Protein AF-T0B2E3-F1 (afdb_monomer)

Radius of gyration: 26.99 Å; Cα contacts (8 Å, |Δi|>4): 73; chains: 1; bounding box: 63×22×61 Å

InterPro domains:
  IPR029063 S-adenosyl-L-methionine-dependent methyltransferase superfamily [SSF53335] (3-55)

pLDDT: mean 73.97, std 11.71, range [43.81, 90.06]

Secondary structure (DSSP, 8-state):
-EEE--TT--HHHHHHTT----TTTPPPSSPTT---SS---EEEPPP-S--S-SS-TTTTSPP-------------S-SSTTTT--PPP-

Organism: NCBI:txid1348657

Foldseek 3Di:
DFKDQDDQAFPVNVVRRPPDDDPVGDDDPPDPRGPGPDHPIDDDDDDDPPPDDPDDPCPPVPDPDPDDPPDDPPPDPDPDPPPPPDDDDD

Solvent-accessible surface area (backbone atoms only — not comparable to full-atom values): 6227 Å² total; per-residue (Å²): 55,28,39,44,54,47,97,74,41,29,69,51,40,57,72,37,40,87,44,80,32,53,89,89,70,49,77,68,82,79,52,96,69,50,80,45,96,70,76,72,61,46,78,46,76,65,81,74,86,70,87,58,76,94,59,65,89,61,74,77,56,77,74,87,63,96,66,71,87,74,74,81,79,78,85,60,97,54,99,47,98,67,64,80,67,76,72,85,81,130

Structure (mmCIF, N/CA/C/O backbone):
data_AF-T0B2E3-F1
#
_entry.id   AF-T0B2E3-F1
#
loop_
_atom_site.group_PDB
_atom_site.id
_atom_site.type_symbol
_atom_site.label_atom_id
_atom_site.label_alt_id
_atom_site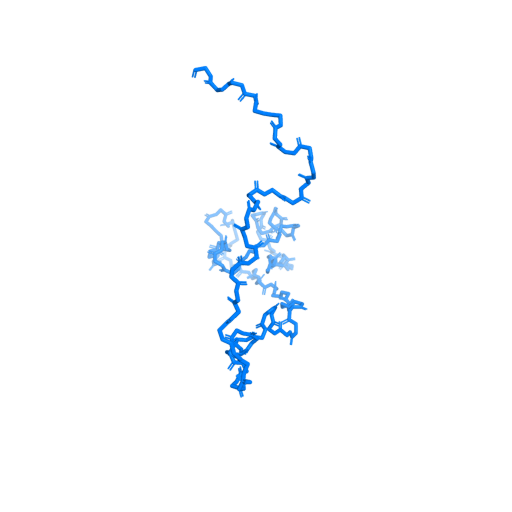.label_comp_id
_atom_site.label_asym_id
_atom_site.label_entity_id
_atom_site.label_seq_id
_atom_site.pdbx_PDB_ins_code
_atom_site.Cartn_x
_atom_site.Cartn_y
_atom_site.Cartn_z
_atom_site.occupancy
_atom_site.B_iso_or_equiv
_atom_site.auth_seq_id
_atom_site.auth_comp_id
_atom_site.auth_asym_id
_atom_site.auth_atom_id
_atom_site.pdbx_PDB_model_num
ATOM 1 N N . MET A 1 1 ? 1.813 -0.945 -4.690 1.00 85.69 1 MET A N 1
ATOM 2 C CA . MET A 1 1 ? 0.499 -1.013 -4.012 1.00 85.69 1 MET A CA 1
ATOM 3 C C . MET A 1 1 ? 0.543 -0.192 -2.732 1.00 85.69 1 MET A C 1
ATOM 5 O O . MET A 1 1 ? 1.635 0.060 -2.243 1.00 85.69 1 MET A O 1
ATOM 9 N N . VAL A 1 2 ? -0.600 0.271 -2.235 1.00 90.06 2 VAL A N 1
ATOM 10 C CA . VAL A 1 2 ? -0.761 1.039 -0.982 1.00 90.06 2 VAL A CA 1
ATOM 11 C C . VAL A 1 2 ? -1.920 0.431 -0.196 1.00 90.06 2 VAL A C 1
ATOM 13 O O . VAL A 1 2 ? -2.851 -0.098 -0.801 1.00 90.06 2 VAL A O 1
ATOM 16 N N . VAL A 1 3 ? -1.856 0.477 1.135 1.00 89.00 3 VAL A N 1
ATOM 17 C CA . VAL A 1 3 ? -2.981 0.094 2.000 1.00 89.00 3 VAL A CA 1
ATOM 18 C C . VAL A 1 3 ? -3.999 1.234 2.025 1.00 89.00 3 VAL A C 1
ATOM 20 O O . VAL A 1 3 ? -3.659 2.347 2.407 1.00 89.00 3 VAL A O 1
ATOM 23 N N . GLU A 1 4 ? -5.253 0.974 1.669 1.00 88.06 4 GLU A N 1
ATOM 24 C CA . GLU A 1 4 ? -6.339 1.944 1.817 1.00 88.06 4 GLU A CA 1
ATOM 25 C C . GLU A 1 4 ? -7.067 1.751 3.149 1.00 88.06 4 GLU A C 1
ATOM 27 O O . GLU A 1 4 ? -7.664 0.704 3.429 1.00 88.06 4 GLU A O 1
ATOM 32 N N . ALA A 1 5 ? -7.035 2.798 3.969 1.00 83.44 5 ALA A N 1
ATOM 33 C CA . ALA A 1 5 ? -7.766 2.877 5.222 1.00 83.44 5 ALA A CA 1
ATOM 34 C C . ALA A 1 5 ? -9.194 3.403 4.969 1.00 83.44 5 ALA A C 1
ATOM 36 O O . ALA A 1 5 ? -9.400 4.606 4.834 1.00 83.44 5 ALA A O 1
ATOM 37 N N . ARG A 1 6 ? -10.181 2.499 4.897 1.00 79.44 6 ARG A N 1
ATOM 38 C CA . ARG A 1 6 ? -11.619 2.832 4.815 1.00 79.44 6 ARG A CA 1
ATOM 39 C C . ARG A 1 6 ? -12.216 3.227 6.176 1.00 79.44 6 ARG A C 1
ATOM 41 O O . ARG A 1 6 ? -11.537 3.172 7.202 1.00 79.44 6 ARG A O 1
ATOM 48 N N . ASP A 1 7 ? -13.494 3.602 6.201 1.00 73.38 7 ASP A N 1
ATOM 49 C CA . ASP A 1 7 ? -14.224 3.885 7.442 1.00 73.38 7 ASP A CA 1
ATOM 50 C C . ASP A 1 7 ? -14.178 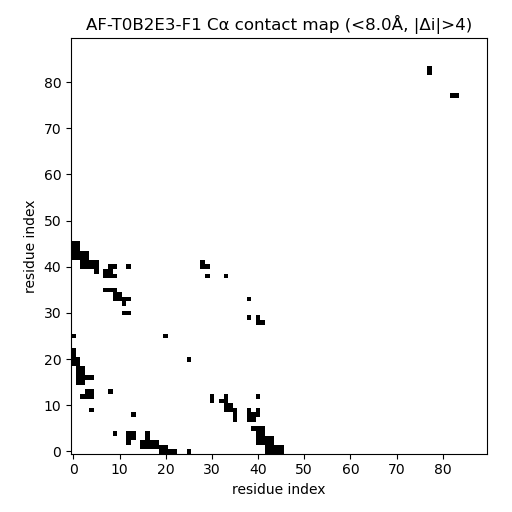2.670 8.384 1.00 73.38 7 ASP A C 1
ATOM 52 O O . ASP A 1 7 ? -14.581 1.565 8.025 1.00 73.38 7 ASP A O 1
ATOM 56 N N . GLY A 1 8 ? -13.607 2.860 9.579 1.00 76.75 8 GLY A N 1
ATOM 57 C CA . GLY A 1 8 ? -13.325 1.776 10.532 1.00 76.75 8 GLY A CA 1
ATOM 58 C C . GLY A 1 8 ? -11.951 1.102 10.382 1.00 76.75 8 GLY A C 1
ATOM 59 O O . GLY A 1 8 ? -11.687 0.100 11.043 1.00 76.75 8 GLY A O 1
ATOM 60 N N . ALA A 1 9 ? -11.052 1.633 9.548 1.00 77.12 9 ALA A N 1
ATOM 61 C CA . ALA A 1 9 ? -9.704 1.092 9.395 1.00 77.12 9 ALA A CA 1
ATOM 62 C C . ALA A 1 9 ? -8.883 1.159 10.688 1.00 77.12 9 ALA A C 1
ATOM 64 O O . ALA A 1 9 ? -8.887 2.167 11.408 1.00 77.12 9 ALA A O 1
ATOM 65 N N . CYS A 1 10 ? -8.128 0.085 10.930 1.00 84.88 10 CYS A N 1
ATOM 66 C CA . CYS A 1 10 ? -7.263 -0.042 12.091 1.00 84.88 10 CYS A CA 1
ATOM 67 C C . CYS A 1 10 ? -6.116 0.975 12.058 1.00 84.88 10 CYS A C 1
ATOM 69 O O . CYS A 1 10 ? -5.684 1.438 10.998 1.00 84.88 10 CYS A O 1
ATOM 71 N N . GLU A 1 11 ? -5.586 1.302 13.236 1.00 85.81 11 GLU A N 1
ATOM 72 C CA . GLU A 1 11 ? -4.484 2.260 13.377 1.00 85.81 11 GLU A CA 1
ATOM 73 C C . GLU A 1 11 ? -3.261 1.846 12.545 1.00 85.81 11 GLU A C 1
ATOM 75 O O . GLU A 1 11 ? -2.613 2.677 11.910 1.00 85.81 11 GLU A O 1
ATOM 80 N N . ALA A 1 12 ? -2.996 0.541 12.478 1.00 86.19 12 ALA A N 1
ATOM 81 C CA . ALA A 1 12 ? -1.942 -0.020 11.653 1.00 86.19 12 ALA A CA 1
ATOM 82 C C . ALA A 1 12 ? -2.107 0.341 10.171 1.00 86.19 12 ALA A C 1
ATOM 84 O O . ALA A 1 12 ? -1.156 0.807 9.556 1.00 86.19 12 ALA A O 1
ATOM 85 N N . ALA A 1 13 ? -3.307 0.190 9.605 1.00 87.38 13 ALA A N 1
ATOM 86 C CA . ALA A 1 13 ? -3.560 0.525 8.206 1.00 87.38 13 ALA A CA 1
ATOM 87 C C . ALA A 1 13 ? -3.414 2.029 7.945 1.00 87.38 13 ALA A C 1
ATOM 89 O O . ALA A 1 13 ? -2.846 2.410 6.927 1.00 87.38 13 ALA A O 1
ATOM 90 N N . ARG A 1 14 ? -3.832 2.882 8.891 1.00 86.94 14 ARG A N 1
ATOM 91 C CA . ARG A 1 14 ? -3.642 4.341 8.798 1.00 86.94 14 ARG A CA 1
ATOM 92 C C . ARG A 1 14 ? -2.166 4.732 8.751 1.00 86.94 14 ARG A C 1
ATOM 94 O O . ARG A 1 14 ? -1.802 5.604 7.977 1.00 86.94 14 ARG A O 1
ATOM 101 N N . LYS A 1 15 ? -1.309 4.056 9.523 1.00 88.00 15 LYS A N 1
ATOM 102 C CA . LYS A 1 15 ? 0.149 4.278 9.490 1.00 88.00 15 LYS A CA 1
ATOM 103 C C . LYS A 1 15 ? 0.789 3.844 8.170 1.00 88.00 15 LYS A C 1
ATOM 105 O O . LYS A 1 15 ? 1.794 4.417 7.769 1.00 88.00 15 LYS A O 1
ATOM 110 N N . LEU A 1 16 ? 0.234 2.825 7.510 1.00 87.81 16 LEU A N 1
ATOM 111 C CA . LEU A 1 16 ? 0.746 2.325 6.231 1.00 87.81 16 LEU A CA 1
ATOM 112 C C . LEU A 1 16 ? 0.124 3.021 5.007 1.00 87.81 16 LEU A C 1
ATOM 114 O O . LEU A 1 16 ? 0.585 2.775 3.894 1.00 87.81 16 LEU A O 1
ATOM 118 N N . ALA A 1 17 ? -0.894 3.871 5.189 1.00 85.62 17 ALA A N 1
ATOM 119 C CA . ALA A 1 17 ? -1.648 4.478 4.091 1.00 85.62 17 ALA A CA 1
ATOM 120 C C . ALA A 1 17 ? -0.797 5.389 3.189 1.00 85.62 17 ALA A C 1
ATOM 122 O O . ALA A 1 17 ? -1.029 5.456 1.986 1.00 85.62 17 ALA A O 1
ATOM 123 N N . ASP A 1 18 ? 0.244 6.018 3.736 1.00 85.69 18 ASP A N 1
ATOM 124 C CA . ASP A 1 18 ? 1.157 6.871 2.964 1.00 85.69 18 ASP A CA 1
ATOM 125 C C . ASP A 1 18 ? 2.340 6.101 2.349 1.00 85.69 18 ASP A C 1
ATOM 127 O O . ASP A 1 18 ? 3.167 6.672 1.632 1.00 85.69 18 ASP A O 1
ATOM 131 N N . MET A 1 19 ? 2.443 4.790 2.596 1.00 88.31 19 MET A N 1
ATOM 132 C CA . MET A 1 19 ? 3.578 3.978 2.161 1.00 88.31 19 MET A CA 1
ATOM 133 C C . MET A 1 19 ? 3.257 3.117 0.944 1.00 88.31 19 MET A C 1
ATOM 135 O O . MET A 1 19 ? 2.277 2.374 0.896 1.00 88.31 19 MET A O 1
ATOM 139 N N . ARG A 1 20 ? 4.152 3.176 -0.047 1.00 88.81 20 ARG A N 1
ATOM 140 C CA . ARG A 1 20 ? 4.101 2.325 -1.238 1.00 88.81 20 ARG A CA 1
ATOM 141 C C . ARG A 1 20 ? 4.896 1.050 -1.014 1.00 88.81 20 ARG A C 1
ATOM 143 O O . ARG A 1 20 ? 6.094 1.097 -0.766 1.00 88.81 20 ARG A O 1
ATOM 150 N N . PHE A 1 21 ? 4.232 -0.073 -1.228 1.00 86.81 21 PHE A N 1
ATOM 151 C CA . PHE A 1 21 ? 4.816 -1.405 -1.188 1.00 86.81 21 PHE A CA 1
ATOM 152 C C . PHE A 1 21 ? 4.993 -1.956 -2.602 1.00 86.81 21 PHE A C 1
ATOM 154 O O . PHE A 1 21 ? 4.160 -1.721 -3.492 1.00 86.81 21 PHE A O 1
ATOM 161 N N . LEU A 1 22 ? 6.066 -2.714 -2.812 1.00 85.69 22 LEU A N 1
ATOM 162 C CA . LEU A 1 22 ? 6.144 -3.647 -3.932 1.00 85.69 22 LEU A CA 1
ATOM 163 C C . LEU A 1 22 ? 5.231 -4.841 -3.644 1.00 85.69 22 LEU A C 1
ATOM 165 O O . LEU A 1 22 ? 4.950 -5.143 -2.489 1.00 85.69 22 LEU A O 1
ATOM 169 N N . ALA A 1 23 ? 4.778 -5.534 -4.689 1.00 83.00 23 ALA A N 1
ATOM 170 C CA . ALA A 1 23 ? 3.929 -6.715 -4.522 1.00 83.00 23 ALA A CA 1
ATOM 171 C C . ALA A 1 23 ? 4.603 -7.826 -3.695 1.00 83.00 23 ALA A C 1
ATOM 173 O O . ALA A 1 23 ? 3.918 -8.556 -2.991 1.00 83.00 23 ALA A O 1
ATOM 174 N N . SER A 1 24 ? 5.934 -7.922 -3.757 1.00 85.50 24 SER A N 1
ATOM 175 C CA . SER A 1 24 ? 6.744 -8.862 -2.974 1.00 85.50 24 SER A CA 1
ATOM 176 C C . SER A 1 24 ? 6.911 -8.468 -1.507 1.00 85.50 24 SER A C 1
ATOM 178 O O . SER A 1 24 ? 7.093 -9.339 -0.665 1.00 85.50 24 SER A O 1
ATOM 180 N N . ASP A 1 25 ? 6.848 -7.170 -1.208 1.00 86.31 25 ASP A N 1
ATOM 181 C CA . ASP A 1 25 ? 7.224 -6.618 0.100 1.00 86.31 25 ASP A CA 1
ATOM 182 C C . ASP A 1 25 ? 5.992 -6.163 0.897 1.00 86.31 25 ASP A C 1
ATOM 184 O O . ASP A 1 25 ? 6.105 -5.653 2.012 1.00 86.31 25 ASP A O 1
ATOM 188 N N . ALA A 1 26 ? 4.800 -6.293 0.310 1.00 86.00 26 ALA A N 1
ATOM 189 C CA . ALA A 1 26 ? 3.558 -5.898 0.944 1.0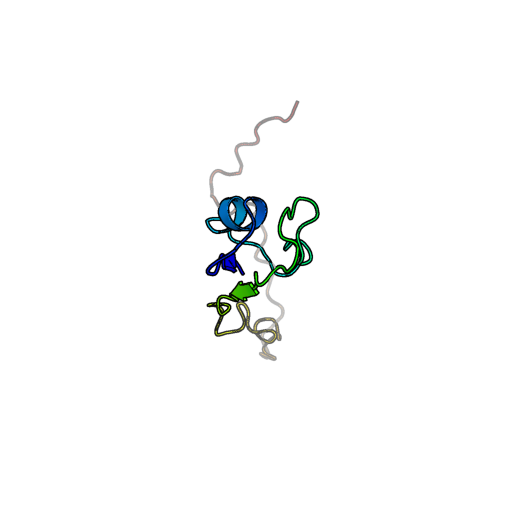0 86.00 26 ALA A CA 1
ATOM 190 C C . ALA A 1 26 ? 3.183 -6.887 2.059 1.00 86.00 26 ALA A C 1
ATOM 192 O O . ALA A 1 26 ? 3.117 -8.094 1.811 1.00 86.00 26 ALA A O 1
ATOM 193 N N . PRO A 1 27 ? 2.890 -6.408 3.281 1.00 84.38 27 PRO A N 1
ATOM 194 C CA . PRO A 1 27 ? 2.483 -7.286 4.368 1.00 84.38 27 PRO A CA 1
ATOM 195 C C . PRO A 1 27 ? 1.128 -7.941 4.076 1.00 84.38 27 PRO A C 1
ATOM 197 O O . PRO A 1 27 ? 0.256 -7.35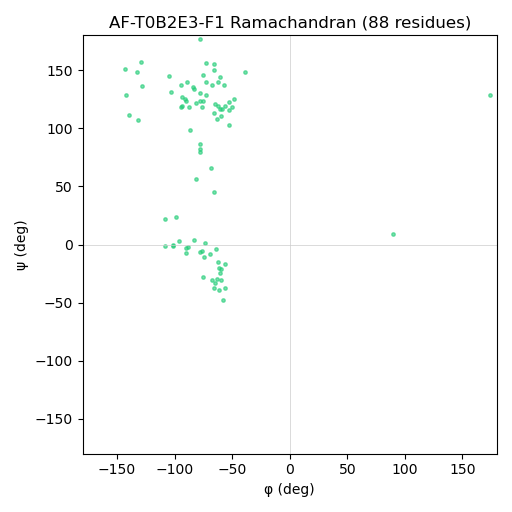8 3.431 1.00 84.38 27 PRO A O 1
ATOM 200 N N . HIS A 1 28 ? 0.902 -9.145 4.590 1.00 84.75 28 HIS A N 1
ATOM 201 C CA . HIS A 1 28 ? -0.408 -9.778 4.462 1.00 84.75 28 HIS A CA 1
ATOM 202 C C . HIS A 1 28 ? -1.464 -9.013 5.276 1.00 84.75 28 HIS A C 1
ATOM 204 O O . HIS A 1 28 ? -1.214 -8.582 6.403 1.00 84.75 28 HIS A O 1
ATOM 210 N N . LEU A 1 29 ? -2.645 -8.829 4.683 1.00 80.06 29 LEU A N 1
ATOM 211 C CA . LEU A 1 29 ? -3.830 -8.334 5.381 1.00 80.06 29 LEU A CA 1
ATOM 212 C C . LEU A 1 29 ? -4.602 -9.529 5.967 1.00 80.06 29 LEU A C 1
ATOM 214 O O . LEU A 1 29 ? -4.747 -10.532 5.263 1.00 80.06 29 LEU A O 1
ATOM 218 N N . PRO A 1 30 ? -5.140 -9.427 7.197 1.00 80.56 30 PRO A N 1
ATOM 219 C CA . PRO A 1 30 ? -5.088 -8.281 8.112 1.00 80.56 30 PRO A CA 1
ATOM 220 C C . PRO A 1 30 ? -3.715 -8.110 8.787 1.00 80.56 30 PRO A C 1
ATOM 222 O O . PRO A 1 30 ? -3.028 -9.080 9.088 1.00 80.56 30 PRO A O 1
ATOM 225 N N . LEU A 1 31 ? -3.319 -6.855 9.033 1.00 82.12 31 LEU A N 1
ATOM 226 C CA . LEU A 1 31 ? -2.021 -6.535 9.637 1.00 82.12 31 LEU A CA 1
ATOM 227 C C . LEU A 1 31 ? -1.901 -7.156 11.041 1.00 82.12 31 LEU A C 1
ATOM 229 O O . LEU A 1 31 ? -2.876 -7.128 11.791 1.00 82.12 31 LEU A O 1
ATOM 233 N N . PRO A 1 32 ? -0.710 -7.623 11.456 1.00 78.12 32 PRO A N 1
ATOM 234 C CA . PRO A 1 32 ? -0.522 -8.286 12.753 1.00 78.12 32 PRO A CA 1
ATOM 235 C C . PRO A 1 32 ? -0.867 -7.394 13.958 1.00 78.12 32 PRO A C 1
ATOM 237 O O . PRO A 1 32 ? -1.237 -7.880 15.017 1.00 78.12 32 PRO A O 1
ATOM 240 N N . GLN A 1 33 ? -0.788 -6.077 13.781 1.00 77.81 33 GLN A N 1
ATOM 241 C CA . GLN A 1 33 ? -1.123 -5.041 14.765 1.00 77.81 33 GLN A CA 1
ATOM 242 C C . GLN A 1 33 ? -2.532 -4.447 14.544 1.00 77.81 33 GLN A C 1
ATOM 244 O O . GLN A 1 33 ? -2.806 -3.299 14.894 1.00 77.81 33 GLN A O 1
ATOM 249 N N . CYS A 1 34 ? -3.433 -5.188 13.897 1.00 82.00 34 CYS A N 1
ATOM 250 C CA . CYS A 1 34 ? -4.806 -4.753 13.667 1.00 82.00 34 CYS A CA 1
ATOM 251 C C . CYS A 1 34 ? -5.642 -4.879 14.950 1.00 82.00 34 CYS A C 1
ATOM 253 O O . CYS A 1 34 ? -5.857 -5.976 15.450 1.00 82.00 34 CYS A O 1
ATOM 255 N N . SER A 1 35 ? -6.164 -3.755 15.446 1.00 74.00 35 SER A N 1
ATOM 256 C CA . SER A 1 35 ? -7.038 -3.689 16.627 1.00 74.00 35 SER A CA 1
ATOM 257 C C . SER A 1 35 ? -8.539 -3.820 16.319 1.00 74.00 35 SER A C 1
ATOM 259 O O . SER A 1 35 ? -9.356 -3.816 17.236 1.00 74.00 35 SER A O 1
ATOM 261 N N . ALA A 1 36 ? -8.929 -3.916 15.043 1.00 77.44 36 ALA A N 1
ATOM 262 C CA . ALA A 1 36 ? -10.333 -3.989 14.635 1.00 77.44 36 ALA A CA 1
ATOM 263 C C . ALA A 1 36 ? -10.884 -5.422 14.728 1.00 77.44 36 ALA A C 1
ATOM 265 O O . ALA A 1 36 ? -10.268 -6.351 14.208 1.00 77.44 36 ALA A O 1
ATOM 266 N N . ALA A 1 37 ? -12.077 -5.583 15.314 1.00 75.94 37 ALA A N 1
ATOM 267 C CA . ALA A 1 37 ? -12.778 -6.871 15.397 1.00 75.94 37 ALA A CA 1
ATOM 268 C C . ALA A 1 37 ? -13.193 -7.415 14.016 1.00 75.94 37 ALA A C 1
ATOM 270 O O . ALA A 1 37 ? -13.178 -8.620 13.788 1.00 75.94 37 ALA A O 1
ATOM 271 N N . VAL A 1 38 ? -13.527 -6.516 13.083 1.00 76.88 38 VAL A N 1
ATOM 272 C CA . VAL A 1 38 ? -13.773 -6.822 11.669 1.00 76.88 38 VAL A CA 1
ATOM 273 C C . VAL A 1 38 ? -12.986 -5.810 10.842 1.00 76.88 38 VAL A C 1
ATOM 275 O O . VAL A 1 38 ? -13.320 -4.628 10.812 1.00 76.88 38 VAL A O 1
ATOM 278 N N . CYS A 1 39 ? -11.899 -6.253 10.211 1.00 79.25 39 CYS A N 1
ATOM 279 C CA . CYS A 1 39 ? -11.032 -5.378 9.426 1.00 79.25 39 CYS A CA 1
ATOM 280 C C . CYS A 1 39 ? -11.499 -5.313 7.965 1.00 79.25 39 CYS A C 1
ATOM 282 O O . CYS A 1 39 ? -11.563 -6.338 7.294 1.00 79.25 39 CYS A O 1
ATOM 284 N N . ALA A 1 40 ? -11.775 -4.103 7.469 1.00 82.75 40 ALA A N 1
ATOM 285 C CA . ALA A 1 40 ? -12.190 -3.840 6.084 1.00 82.75 40 ALA A CA 1
ATOM 286 C C . ALA A 1 40 ? -11.094 -3.155 5.238 1.00 82.75 40 ALA A C 1
ATOM 288 O O . ALA A 1 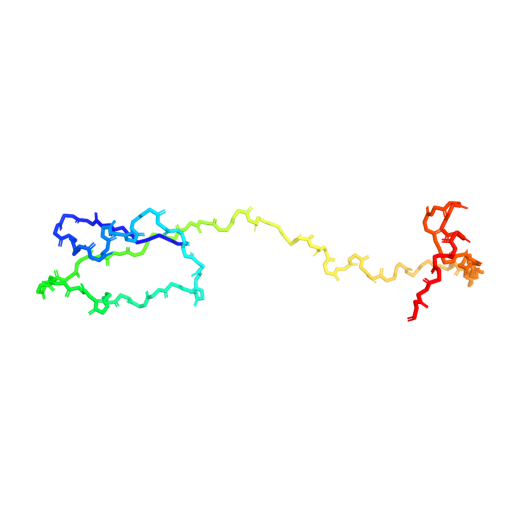40 ? -11.391 -2.477 4.254 1.00 82.75 40 ALA A O 1
ATOM 289 N N . CYS A 1 41 ? -9.825 -3.273 5.646 1.00 86.75 41 CYS A N 1
ATOM 290 C CA . CYS A 1 41 ? -8.704 -2.660 4.931 1.00 86.75 41 CYS A CA 1
ATOM 291 C C . CYS A 1 41 ? -8.417 -3.413 3.628 1.00 86.75 41 CYS A C 1
ATOM 293 O O . CYS A 1 41 ? -8.440 -4.644 3.601 1.00 86.75 41 CYS A O 1
ATOM 295 N N . VAL A 1 42 ? -8.109 -2.672 2.565 1.00 86.94 42 VAL A N 1
ATOM 296 C CA . VAL A 1 42 ? -7.867 -3.224 1.225 1.00 86.94 42 VAL A CA 1
ATOM 297 C C . VAL A 1 42 ? -6.555 -2.705 0.652 1.00 86.94 42 VAL A C 1
ATOM 299 O O . VAL A 1 42 ? -6.058 -1.656 1.058 1.00 86.94 42 VAL A O 1
ATOM 302 N N . TYR A 1 43 ? -5.982 -3.445 -0.295 1.00 89.12 43 TYR A N 1
ATOM 303 C CA . TYR A 1 43 ? -4.836 -2.976 -1.064 1.00 89.12 43 TYR A CA 1
ATOM 304 C C . TYR A 1 43 ? -5.284 -2.313 -2.357 1.00 89.12 43 TYR A C 1
ATOM 306 O O . TYR A 1 43 ? -5.962 -2.929 -3.177 1.00 89.12 43 TYR A O 1
ATOM 314 N N . HIS A 1 44 ? -4.809 -1.093 -2.577 1.00 88.88 44 HIS A N 1
ATOM 315 C CA . HIS A 1 44 ? -4.903 -0.431 -3.864 1.00 88.88 44 HIS A CA 1
ATOM 316 C C . HIS A 1 44 ? -3.628 -0.664 -4.670 1.00 88.88 44 HIS A C 1
ATOM 318 O O . HIS A 1 44 ? -2.513 -0.286 -4.278 1.00 88.88 44 HIS A O 1
ATOM 324 N N . HIS A 1 45 ? -3.780 -1.310 -5.820 1.00 87.69 45 HIS A N 1
ATOM 325 C CA . HIS A 1 45 ? -2.685 -1.528 -6.752 1.00 87.69 45 HIS A CA 1
A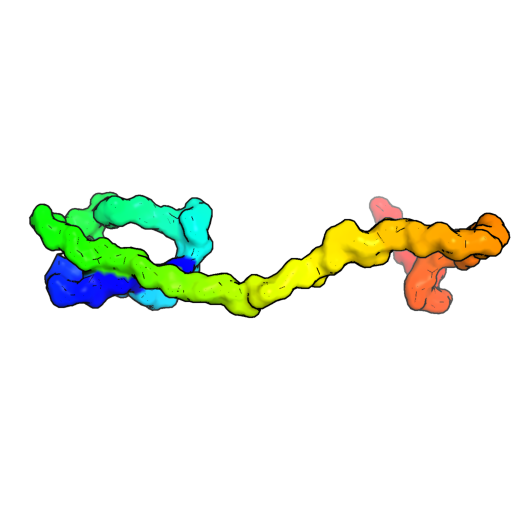TOM 326 C C . HIS A 1 45 ? -2.518 -0.297 -7.644 1.00 87.69 45 HIS A C 1
ATOM 328 O O . HIS A 1 45 ? -3.483 0.272 -8.136 1.00 87.69 45 HIS A O 1
ATOM 334 N N . PHE A 1 46 ? -1.270 0.120 -7.845 1.00 83.75 46 PHE A N 1
ATOM 335 C CA . PHE A 1 46 ? -0.948 1.084 -8.892 1.00 83.75 46 PHE A CA 1
ATOM 336 C C . PHE A 1 46 ? -0.532 0.291 -10.113 1.00 83.75 46 PHE A C 1
ATOM 338 O O . PHE A 1 46 ? 0.236 -0.666 -9.975 1.00 83.75 46 PHE A O 1
ATOM 345 N N . GLU A 1 47 ? -1.013 0.702 -11.277 1.00 77.56 47 GLU A N 1
ATOM 346 C CA . GLU A 1 47 ? -0.552 0.140 -12.536 1.00 77.56 47 GLU A CA 1
ATOM 347 C C . GLU A 1 47 ? 0.962 0.313 -12.664 1.00 77.56 47 GLU A C 1
ATOM 349 O O . GLU A 1 47 ? 1.530 1.367 -12.336 1.00 77.56 47 GLU A O 1
ATOM 354 N N . ASP A 1 48 ? 1.625 -0.742 -13.135 1.00 76.75 48 ASP A N 1
ATOM 355 C CA . ASP A 1 48 ? 3.013 -0.624 -13.536 1.00 76.75 48 ASP A CA 1
ATOM 356 C C . ASP A 1 48 ? 3.065 0.310 -14.750 1.00 76.75 48 ASP A C 1
ATOM 358 O O . ASP A 1 48 ? 2.577 -0.014 -15.829 1.00 76.75 48 ASP A O 1
ATOM 362 N N . ARG A 1 49 ? 3.671 1.490 -14.577 1.00 72.56 49 ARG A N 1
ATOM 363 C CA . ARG A 1 49 ? 3.830 2.485 -15.653 1.00 72.56 49 ARG A CA 1
ATOM 364 C C . ARG A 1 49 ? 4.721 1.983 -16.800 1.00 72.56 49 ARG A C 1
ATOM 366 O O . ARG A 1 49 ? 4.938 2.698 -17.779 1.00 72.56 49 ARG A O 1
ATOM 373 N N . ARG A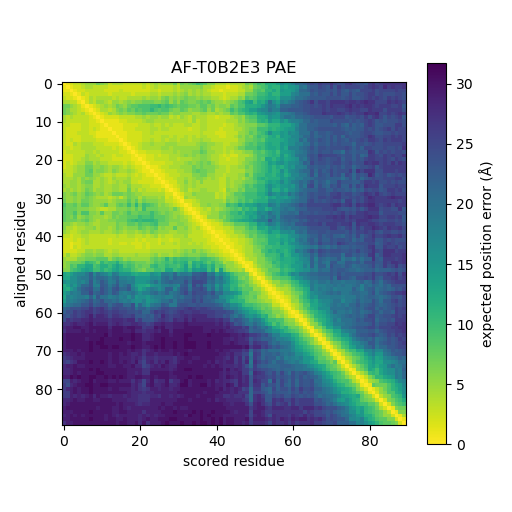 1 50 ? 5.300 0.784 -16.685 1.00 72.69 50 ARG A N 1
ATOM 374 C CA . ARG A 1 50 ? 6.072 0.123 -17.739 1.00 72.69 50 ARG A CA 1
ATOM 375 C C . ARG A 1 50 ? 5.126 -0.492 -18.769 1.00 72.69 50 ARG A C 1
ATOM 377 O O . ARG A 1 50 ? 4.822 -1.675 -18.731 1.00 72.69 50 ARG A O 1
ATOM 384 N N . HIS A 1 51 ? 4.724 0.310 -19.748 1.00 67.94 51 HIS A N 1
ATOM 385 C CA . HIS A 1 51 ? 3.891 -0.157 -20.863 1.00 67.94 51 HIS A CA 1
ATOM 386 C C . HIS A 1 51 ? 4.637 -1.013 -21.903 1.00 67.94 51 HIS A C 1
ATOM 388 O O . HIS A 1 51 ? 4.013 -1.591 -22.786 1.00 67.94 51 HIS A O 1
ATOM 394 N N . HIS A 1 52 ? 5.968 -1.072 -21.848 1.00 70.69 52 HIS A N 1
ATOM 395 C CA . HIS A 1 52 ? 6.795 -1.716 -22.866 1.00 70.69 52 HIS A CA 1
ATOM 396 C C . HIS A 1 52 ? 7.995 -2.428 -22.242 1.00 70.69 52 HIS A C 1
ATOM 398 O O . HIS A 1 52 ? 8.524 -2.020 -21.202 1.00 70.69 52 HIS A O 1
ATOM 404 N N . LEU A 1 53 ? 8.446 -3.490 -22.914 1.00 74.12 53 LEU A N 1
ATOM 405 C CA . LEU A 1 53 ? 9.714 -4.152 -22.630 1.00 74.12 53 LEU A CA 1
ATOM 406 C C . LEU A 1 53 ? 10.824 -3.094 -22.567 1.00 74.12 53 LEU A C 1
ATOM 408 O O . LEU A 1 53 ? 11.107 -2.413 -23.549 1.00 74.12 53 LEU A O 1
ATOM 412 N N . ARG A 1 54 ? 11.481 -2.966 -21.404 1.00 72.75 54 ARG A N 1
ATOM 413 C CA . ARG A 1 54 ? 12.601 -2.023 -21.199 1.00 72.75 54 ARG A CA 1
ATOM 414 C C . ARG A 1 54 ? 13.775 -2.299 -22.150 1.00 72.75 54 ARG A C 1
ATOM 416 O O . ARG A 1 54 ? 14.636 -1.446 -22.344 1.00 72.75 54 ARG A O 1
ATOM 423 N N . ARG A 1 55 ? 13.838 -3.519 -22.682 1.00 74.38 55 ARG A N 1
ATOM 424 C CA . ARG A 1 55 ? 14.812 -3.983 -23.661 1.00 74.38 55 ARG A CA 1
ATOM 425 C C . ARG A 1 55 ? 14.103 -4.900 -24.633 1.00 74.38 55 ARG A C 1
ATOM 427 O O . ARG A 1 55 ? 13.446 -5.837 -24.191 1.00 74.38 55 ARG A O 1
ATOM 434 N N . ASP A 1 56 ? 14.259 -4.634 -25.922 1.00 76.38 56 ASP A N 1
ATOM 435 C CA . ASP A 1 56 ? 13.855 -5.585 -26.947 1.00 76.38 56 ASP A CA 1
ATOM 436 C C . ASP A 1 56 ? 14.669 -6.881 -26.740 1.00 76.38 56 ASP A C 1
ATOM 438 O O . ASP A 1 56 ? 15.904 -6.839 -26.815 1.00 76.38 56 ASP A O 1
ATOM 442 N N . PRO A 1 57 ? 14.019 -8.020 -26.434 1.00 73.25 57 PRO A N 1
ATOM 443 C CA . PRO A 1 57 ? 14.705 -9.294 -26.231 1.00 73.25 57 PRO A CA 1
ATOM 444 C C . PRO A 1 57 ? 15.443 -9.769 -27.493 1.00 73.25 57 PRO A C 1
ATOM 446 O O . PRO A 1 57 ? 16.327 -10.620 -27.405 1.00 73.25 57 PRO A O 1
ATOM 449 N N . TYR A 1 58 ? 15.134 -9.187 -28.654 1.00 75.25 58 TYR A N 1
ATOM 450 C CA . TYR A 1 58 ? 15.775 -9.454 -29.933 1.00 75.25 58 TYR A CA 1
ATOM 451 C C . TYR A 1 58 ? 16.797 -8.389 -30.349 1.00 75.25 58 TYR A C 1
ATOM 453 O O . TYR A 1 58 ? 17.472 -8.597 -31.353 1.00 75.25 58 TYR A O 1
ATOM 461 N N . ALA A 1 59 ? 17.018 -7.317 -29.575 1.00 71.00 59 ALA A N 1
ATOM 462 C CA . ALA A 1 59 ? 18.044 -6.309 -29.890 1.00 71.00 59 ALA A CA 1
ATOM 463 C C . ALA A 1 59 ? 19.474 -6.879 -29.924 1.00 71.00 59 ALA A C 1
ATOM 465 O O . ALA A 1 59 ? 20.379 -6.275 -30.496 1.00 71.00 59 ALA A O 1
ATOM 466 N N . HIS A 1 60 ? 19.693 -8.035 -29.294 1.00 68.69 60 HIS A N 1
ATOM 467 C CA . HIS A 1 60 ? 20.965 -8.753 -29.321 1.00 68.69 60 HIS A CA 1
ATOM 468 C C . HIS A 1 60 ? 21.013 -9.857 -30.378 1.00 68.69 60 HIS A C 1
ATOM 470 O O . HIS A 1 60 ? 22.018 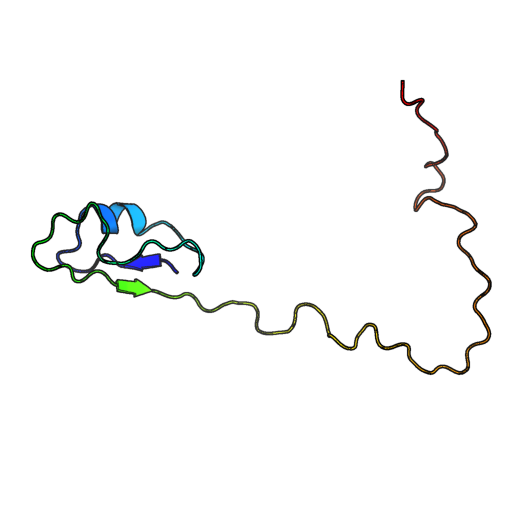-10.565 -30.441 1.00 68.69 60 HIS A O 1
ATOM 476 N N . ARG A 1 61 ? 19.965 -10.039 -31.200 1.00 65.69 61 ARG A N 1
ATOM 477 C CA . ARG A 1 61 ? 20.084 -10.949 -32.338 1.00 65.69 61 ARG A CA 1
ATOM 478 C C . ARG A 1 61 ? 21.165 -10.379 -33.250 1.00 65.69 61 ARG A C 1
ATOM 480 O O . ARG A 1 61 ? 21.008 -9.252 -33.721 1.00 65.69 61 ARG A O 1
ATOM 487 N N . PRO A 1 62 ? 22.257 -11.120 -33.500 1.00 63.44 62 PRO A N 1
ATOM 488 C CA . PRO A 1 62 ? 23.200 -10.698 -34.511 1.00 63.44 62 PRO A CA 1
ATOM 489 C C . PRO A 1 62 ? 22.410 -10.612 -35.814 1.00 63.44 62 PRO A C 1
ATOM 491 O O . PRO A 1 62 ? 21.846 -11.606 -36.277 1.00 63.44 62 PRO A O 1
ATOM 494 N N . HIS A 1 63 ? 22.313 -9.408 -36.380 1.00 62.09 63 HIS A N 1
ATOM 495 C CA . HIS A 1 63 ? 21.953 -9.286 -37.779 1.00 62.09 63 HIS A CA 1
ATOM 496 C C . HIS A 1 63 ? 22.931 -10.192 -38.525 1.00 62.09 63 HIS A C 1
ATOM 498 O O . HIS A 1 63 ? 24.142 -10.033 -38.371 1.00 62.09 63 HIS A O 1
ATOM 504 N N . GLN A 1 64 ? 22.416 -11.162 -39.281 1.00 61.50 64 GLN A N 1
ATOM 505 C CA . GLN A 1 64 ? 23.209 -11.916 -40.248 1.00 61.50 64 GLN A CA 1
ATOM 506 C C . GLN A 1 64 ? 23.597 -10.953 -41.376 1.00 61.50 64 GLN A C 1
ATOM 508 O O . GLN A 1 64 ? 23.107 -11.037 -42.496 1.00 61.50 64 GLN A O 1
ATOM 513 N N . SER A 1 65 ? 24.409 -9.946 -41.066 1.00 58.22 65 SER A N 1
ATOM 514 C CA . SER A 1 65 ? 25.152 -9.233 -42.075 1.00 58.22 65 SER A CA 1
ATOM 515 C C . SER A 1 65 ? 26.323 -10.130 -42.438 1.00 58.22 65 SER A C 1
ATOM 517 O O . SER A 1 65 ? 27.054 -10.616 -41.577 1.00 58.22 65 SER A O 1
ATOM 519 N N . ASN A 1 66 ? 26.502 -10.341 -43.736 1.00 59.34 66 ASN A N 1
ATOM 520 C CA . ASN A 1 66 ? 27.693 -10.926 -44.347 1.00 59.34 66 ASN A CA 1
ATOM 521 C C . ASN A 1 66 ? 28.916 -9.992 -44.162 1.00 59.34 66 ASN A C 1
ATOM 523 O O . ASN A 1 66 ? 29.641 -9.678 -45.103 1.00 59.34 66 ASN A O 1
ATOM 527 N N . ALA A 1 67 ? 29.113 -9.461 -42.956 1.00 58.53 67 ALA A N 1
ATOM 528 C CA . ALA A 1 67 ? 30.198 -8.568 -42.620 1.00 58.53 67 ALA A CA 1
ATOM 529 C C . ALA A 1 67 ? 31.400 -9.414 -42.203 1.00 58.53 67 ALA A C 1
ATOM 531 O O . ALA A 1 67 ? 31.347 -10.176 -41.239 1.00 58.53 67 ALA A O 1
ATOM 532 N N . GLN A 1 68 ? 32.472 -9.270 -42.976 1.00 61.47 68 GLN A N 1
ATOM 533 C CA . GLN A 1 68 ? 33.808 -9.795 -42.712 1.00 61.47 68 GLN A CA 1
ATOM 534 C C . GLN A 1 68 ? 34.188 -9.695 -41.224 1.00 61.47 68 GLN A C 1
ATOM 536 O O . GLN A 1 68 ? 33.764 -8.737 -40.569 1.00 61.47 68 GLN A O 1
ATOM 541 N N . PRO A 1 69 ? 34.996 -10.633 -40.686 1.00 54.91 69 PRO A N 1
ATOM 542 C CA . PRO A 1 69 ? 35.359 -10.627 -39.275 1.00 54.91 69 PRO A CA 1
ATOM 543 C C . PRO A 1 69 ? 35.919 -9.256 -38.900 1.00 54.91 69 PRO A C 1
ATOM 545 O O . PRO A 1 69 ? 36.929 -8.800 -39.439 1.00 54.91 69 PRO A O 1
ATOM 548 N N . ALA A 1 70 ? 35.197 -8.575 -38.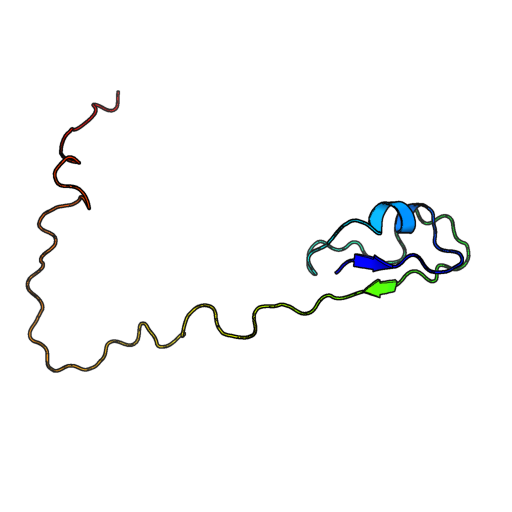010 1.00 61.44 70 ALA A N 1
ATOM 549 C CA . ALA A 1 70 ? 35.566 -7.266 -37.521 1.00 61.44 70 ALA A CA 1
ATOM 550 C C . ALA A 1 70 ? 36.931 -7.384 -36.840 1.00 61.44 70 ALA A C 1
ATOM 552 O O . ALA A 1 70 ? 37.049 -8.006 -35.786 1.00 61.44 70 ALA A O 1
ATOM 553 N N . GLN A 1 71 ? 37.955 -6.799 -37.463 1.00 62.31 71 GLN A N 1
ATOM 554 C CA . GLN A 1 71 ? 39.249 -6.575 -36.831 1.00 62.31 71 GLN A CA 1
ATOM 555 C C . GLN A 1 71 ? 39.001 -5.944 -35.458 1.00 62.31 71 GLN A C 1
ATOM 557 O O . GLN A 1 71 ? 38.279 -4.945 -35.355 1.00 62.31 71 GLN A O 1
ATOM 562 N N . ASP A 1 72 ? 39.536 -6.563 -34.407 1.00 60.22 72 ASP A N 1
ATOM 563 C CA . ASP A 1 72 ? 39.299 -6.130 -33.037 1.00 60.22 72 ASP A CA 1
ATOM 564 C C . ASP A 1 72 ? 39.867 -4.719 -32.827 1.00 60.22 72 ASP A C 1
ATOM 566 O O . ASP A 1 72 ? 41.077 -4.504 -32.801 1.00 60.22 72 ASP A O 1
ATOM 570 N N . ARG A 1 73 ? 38.977 -3.728 -32.703 1.00 61.84 73 ARG A N 1
ATOM 571 C CA . ARG A 1 73 ? 39.347 -2.326 -32.448 1.00 61.84 73 ARG A CA 1
ATOM 572 C C . ARG A 1 73 ? 39.587 -2.045 -30.963 1.00 61.84 73 ARG A C 1
ATOM 574 O O . ARG A 1 73 ? 39.824 -0.896 -30.597 1.00 61.84 73 ARG A O 1
ATOM 581 N N . ARG A 1 74 ? 39.520 -3.054 -30.086 1.00 63.44 74 ARG A N 1
ATOM 582 C CA . ARG A 1 74 ? 39.793 -2.919 -28.646 1.00 63.44 74 ARG A CA 1
ATOM 583 C C . ARG A 1 74 ? 41.291 -2.955 -28.365 1.00 63.44 74 ARG A C 1
ATOM 585 O O . ARG A 1 74 ? 41.767 -3.734 -27.552 1.00 63.44 74 ARG A O 1
ATOM 592 N N . LEU A 1 75 ? 42.048 -2.069 -28.997 1.00 58.34 75 LEU A N 1
ATOM 593 C CA . LEU A 1 75 ? 43.450 -1.883 -28.629 1.00 58.34 75 LEU A CA 1
ATOM 594 C C . LEU A 1 75 ? 43.599 -1.033 -27.352 1.00 58.34 75 LEU A C 1
ATOM 596 O O . LEU A 1 75 ? 44.718 -0.816 -26.898 1.00 58.34 75 LEU A O 1
ATOM 600 N N . HIS A 1 76 ? 42.513 -0.462 -26.808 1.00 58.59 76 HIS A N 1
ATOM 601 C CA . HIS A 1 76 ? 42.579 0.487 -25.692 1.00 58.59 76 HIS A CA 1
ATOM 602 C C . HIS A 1 76 ? 41.441 0.216 -24.697 1.00 58.59 76 HIS A C 1
ATOM 604 O O . HIS A 1 76 ? 40.264 0.439 -24.991 1.00 58.59 76 HIS A O 1
ATOM 610 N N . SER A 1 77 ? 41.796 -0.259 -23.502 1.00 61.44 77 SER A N 1
ATOM 611 C CA . SER A 1 77 ? 40.884 -0.366 -22.362 1.00 61.44 77 SER A CA 1
ATOM 612 C C . SER A 1 77 ? 40.719 1.014 -21.723 1.00 61.44 77 SER A C 1
ATOM 614 O O . SER A 1 77 ? 41.400 1.347 -20.762 1.00 61.44 77 SER A O 1
ATOM 616 N N . GLY A 1 78 ? 39.844 1.844 -22.284 1.00 60.38 78 GLY A N 1
ATOM 617 C CA . GLY A 1 78 ? 39.498 3.128 -21.679 1.00 60.38 78 GLY A CA 1
ATOM 618 C C . GLY A 1 78 ? 38.601 3.957 -22.587 1.00 60.38 78 GLY A C 1
ATOM 619 O O . GLY A 1 78 ? 38.913 4.173 -23.754 1.00 60.38 78 GLY A O 1
ATOM 620 N N . ARG A 1 79 ? 37.472 4.454 -22.066 1.00 66.25 79 ARG A N 1
ATOM 621 C CA . ARG A 1 79 ? 36.581 5.360 -22.826 1.00 66.25 79 ARG A CA 1
ATOM 622 C C . ARG A 1 79 ? 37.129 6.791 -22.923 1.00 66.25 79 ARG A C 1
ATOM 624 O O . ARG A 1 79 ? 36.520 7.628 -23.583 1.00 66.25 79 ARG A O 1
ATOM 631 N N . ARG A 1 80 ? 38.239 7.097 -22.245 1.00 63.91 80 ARG A N 1
ATOM 632 C CA . ARG A 1 80 ? 38.854 8.428 -22.165 1.00 63.91 80 ARG A CA 1
ATOM 633 C C . ARG A 1 80 ? 40.336 8.319 -22.519 1.00 63.91 80 ARG A C 1
ATOM 635 O O . ARG A 1 80 ? 41.020 7.438 -22.014 1.00 63.91 80 ARG A O 1
ATOM 642 N N . ARG A 1 81 ? 40.852 9.252 -23.330 1.00 56.84 81 ARG A N 1
ATOM 643 C CA . ARG A 1 81 ? 42.291 9.361 -23.671 1.00 56.84 81 ARG A CA 1
ATOM 644 C C . ARG A 1 81 ? 43.209 9.495 -22.444 1.00 56.84 81 ARG A C 1
ATOM 646 O O . ARG A 1 81 ? 44.409 9.303 -22.575 1.00 56.84 81 ARG A O 1
ATOM 653 N N . THR A 1 82 ? 42.660 9.843 -21.282 1.00 58.38 82 THR A N 1
ATOM 654 C CA . THR A 1 82 ? 43.394 10.117 -20.040 1.00 58.38 82 THR A CA 1
ATOM 655 C C . THR A 1 82 ? 43.365 8.970 -19.032 1.00 58.38 82 THR A C 1
ATOM 657 O O . THR A 1 82 ? 43.963 9.116 -17.974 1.00 58.38 82 THR A O 1
ATOM 660 N N . ASP A 1 83 ? 42.702 7.846 -19.317 1.00 59.78 83 ASP A N 1
ATOM 661 C CA . ASP A 1 83 ? 42.604 6.716 -18.370 1.00 59.78 83 ASP A CA 1
ATOM 662 C C . ASP A 1 83 ? 43.946 5.982 -18.157 1.00 59.78 83 ASP A C 1
ATOM 664 O O . ASP A 1 83 ? 44.067 5.160 -17.260 1.00 59.78 83 ASP A O 1
ATOM 668 N N . LEU A 1 84 ? 44.980 6.310 -18.945 1.00 61.56 84 LEU A N 1
ATOM 669 C CA . LEU A 1 84 ? 46.351 5.808 -18.778 1.00 61.56 84 LEU A CA 1
ATOM 670 C C . LEU A 1 84 ? 47.102 6.431 -17.587 1.00 61.56 84 LEU A C 1
ATOM 672 O O . LEU A 1 84 ? 48.265 6.100 -17.366 1.00 61.56 84 LEU A O 1
ATOM 676 N N . HIS A 1 85 ? 46.476 7.322 -16.811 1.00 58.34 85 HIS A N 1
ATOM 677 C CA . HIS A 1 85 ? 47.039 7.747 -15.530 1.00 58.34 85 HIS A CA 1
ATOM 678 C C . HIS A 1 85 ? 46.776 6.652 -14.495 1.00 58.34 85 HIS A C 1
ATOM 680 O O . HIS A 1 85 ? 45.834 6.720 -13.707 1.00 58.34 85 HIS A O 1
ATOM 686 N N . THR A 1 86 ? 47.609 5.614 -14.545 1.00 59.47 86 THR A N 1
ATOM 687 C CA . THR A 1 86 ? 47.698 4.560 -13.539 1.00 59.47 86 THR A CA 1
ATOM 688 C C . THR A 1 86 ? 47.889 5.202 -12.167 1.00 59.47 86 THR A C 1
ATOM 690 O O . THR A 1 86 ? 48.983 5.655 -11.833 1.00 59.47 86 THR A O 1
ATOM 693 N N . HIS A 1 87 ? 46.832 5.254 -11.362 1.00 55.81 87 HIS A N 1
ATOM 694 C CA . HIS A 1 87 ? 46.984 5.475 -9.931 1.00 55.81 87 HIS A CA 1
ATOM 695 C C . HIS A 1 87 ? 47.491 4.163 -9.319 1.00 55.81 87 HIS A C 1
ATOM 697 O O . HIS A 1 87 ? 46.850 3.129 -9.523 1.00 55.81 87 HIS A O 1
ATOM 703 N N . PRO A 1 88 ? 48.640 4.162 -8.619 1.00 49.94 88 PRO A N 1
ATOM 704 C CA . PRO A 1 88 ? 49.146 2.954 -7.990 1.00 49.94 88 PRO A CA 1
ATOM 705 C C . PRO A 1 88 ? 48.161 2.525 -6.902 1.00 49.94 88 PRO A C 1
ATOM 707 O O . PRO A 1 88 ? 47.856 3.286 -5.983 1.00 49.94 88 PRO A O 1
ATOM 710 N N . VAL A 1 89 ? 47.635 1.312 -7.048 1.00 54.84 89 VAL A N 1
ATOM 711 C CA . VAL A 1 89 ? 46.877 0.639 -5.995 1.00 54.84 89 VAL A CA 1
ATOM 712 C C . VAL A 1 89 ? 47.917 0.029 -5.061 1.00 54.84 89 VAL A C 1
ATOM 714 O O . VAL A 1 89 ? 48.815 -0.674 -5.526 1.00 54.84 89 VAL A O 1
ATOM 717 N N . HIS A 1 90 ? 47.847 0.421 -3.793 1.00 43.81 90 HIS A N 1
ATOM 718 C CA . HIS A 1 90 ? 48.805 0.088 -2.743 1.00 43.81 90 HIS A CA 1
ATOM 719 C C . HIS A 1 90 ? 48.732 -1.383 -2.317 1.00 43.81 90 HIS A C 1
ATOM 721 O O . HIS A 1 90 ? 47.628 -1.967 -2.416 1.00 43.81 90 HIS A O 1
#

Sequence (90 aa):
MVVEARDGACEAARKLADMRFLASDAPHLPLPQCSAAVCACVYHHFEDRRHHLRRDPYAHRPHQSNAQPAQDRRLHSGRRRTDLHTHPVH

Mean predicted aligned error: 16.25 Å